Protein AF-A0A0C2FLT8-F1 (afdb_monomer_lite)

Organism: NCBI:txid51022

InterPro domains:
  IPR000559 Formate-tetrahydrofolate ligase, FTHFS [PF01268] (1-140)
  IPR020628 Formate-tetrahydrofolate ligase, FTHFS, conserved site [PS00721] (86-96)
  IPR027417 P-loop containing nucleoside triphosphate hydrolase [G3DSA:3.40.50.300] (1-145)
  IPR027417 P-loop containing nucleoside triphosphate hydrolase [SSF52540] (2-137)

Structure (mmCIF, N/CA/C/O backbone):
data_AF-A0A0C2FLT8-F1
#
_entry.id   AF-A0A0C2FLT8-F1
#
loop_
_atom_site.group_PDB
_atom_site.id
_atom_site.type_symbol
_atom_site.label_atom_id
_atom_site.label_alt_id
_atom_site.label_comp_id
_atom_site.label_asym_id
_atom_site.label_entity_id
_atom_site.label_seq_id
_atom_site.pdbx_PDB_ins_code
_atom_site.Cartn_x
_atom_site.Cartn_y
_atom_site.Cartn_z
_atom_site.occupancy
_atom_site.B_iso_or_equiv
_atom_site.auth_seq_id
_atom_site.auth_comp_id
_atom_site.auth_asym_id
_atom_site.auth_atom_id
_atom_site.pdbx_PDB_model_num
ATOM 1 N N . LEU A 1 1 ? -6.511 -8.576 15.003 1.00 87.69 1 LEU A N 1
ATOM 2 C CA . LEU A 1 1 ? -6.640 -7.684 13.829 1.00 87.69 1 LEU A CA 1
ATOM 3 C C . LEU A 1 1 ? -7.574 -8.238 12.754 1.00 87.69 1 LEU A C 1
ATOM 5 O O . LEU A 1 1 ? -8.727 -7.853 12.762 1.00 87.69 1 LEU A O 1
ATOM 9 N N . ALA A 1 2 ? -7.166 -9.152 11.862 1.00 92.00 2 ALA A N 1
ATOM 10 C CA . ALA A 1 2 ? -8.013 -9.524 10.710 1.00 92.00 2 ALA A CA 1
ATOM 11 C C . ALA A 1 2 ? -9.420 -10.049 11.081 1.00 92.00 2 ALA A C 1
ATOM 13 O O . ALA A 1 2 ? -10.416 -9.651 10.481 1.00 92.00 2 ALA A O 1
ATOM 14 N N . ARG A 1 3 ? -9.517 -10.858 12.145 1.00 92.12 3 ARG A N 1
ATOM 15 C CA . ARG A 1 3 ? -10.803 -11.321 12.692 1.00 92.12 3 ARG A CA 1
ATOM 16 C C . ARG A 1 3 ? -11.690 -10.173 13.201 1.00 92.12 3 ARG A C 1
ATOM 18 O O . ARG A 1 3 ? -12.900 -10.255 13.047 1.00 92.12 3 ARG A O 1
ATOM 25 N N . GLU A 1 4 ? -11.113 -9.120 13.784 1.00 89.31 4 GLU A N 1
ATOM 26 C CA . GLU A 1 4 ? -11.871 -7.970 14.321 1.00 89.31 4 GLU A CA 1
ATOM 27 C C . GLU A 1 4 ? -12.585 -7.189 13.214 1.00 89.31 4 GLU A C 1
ATOM 29 O O . GLU A 1 4 ? -13.660 -6.644 13.447 1.00 89.31 4 GLU A O 1
ATOM 34 N N . ILE A 1 5 ? -12.016 -7.183 12.006 1.00 90.56 5 ILE A N 1
ATOM 35 C CA . ILE A 1 5 ? -12.582 -6.510 10.830 1.00 90.56 5 ILE A CA 1
ATOM 36 C C . ILE A 1 5 ? -13.359 -7.462 9.901 1.00 90.56 5 ILE A C 1
ATOM 38 O O . ILE A 1 5 ? -13.823 -7.038 8.847 1.00 90.56 5 ILE A O 1
ATOM 42 N N . GLY A 1 6 ? -13.532 -8.735 10.278 1.00 91.00 6 GLY A N 1
ATOM 43 C CA . GLY A 1 6 ? -14.341 -9.702 9.521 1.00 91.00 6 GLY A CA 1
ATOM 44 C C . GLY A 1 6 ? -13.682 -10.283 8.262 1.00 91.00 6 GLY A C 1
ATOM 45 O O . GLY A 1 6 ? -14.388 -10.761 7.368 1.00 91.00 6 GLY A O 1
ATOM 46 N N . VAL A 1 7 ? -12.348 -10.252 8.180 1.00 94.25 7 VAL A N 1
ATOM 47 C CA . VAL A 1 7 ? -11.589 -10.930 7.116 1.00 94.25 7 VAL A CA 1
ATOM 48 C C . VAL A 1 7 ? -11.383 -12.397 7.498 1.00 94.25 7 VAL A C 1
ATOM 50 O O . VAL A 1 7 ? -10.985 -12.699 8.630 1.00 94.25 7 VAL A O 1
ATOM 53 N N . LEU A 1 8 ? -11.684 -13.309 6.571 1.00 95.12 8 LEU A N 1
ATOM 54 C CA . LEU A 1 8 ? -11.571 -14.749 6.797 1.00 95.12 8 LEU A CA 1
ATOM 55 C C . LEU A 1 8 ? -10.109 -15.214 6.677 1.00 95.12 8 LEU A C 1
ATOM 57 O O . LEU A 1 8 ? -9.338 -14.605 5.937 1.00 95.12 8 LEU A O 1
ATOM 61 N N . PRO A 1 9 ? -9.705 -16.298 7.369 1.00 94.19 9 PRO A N 1
ATOM 62 C CA . PRO A 1 9 ? -8.343 -16.827 7.273 1.00 94.19 9 PRO A CA 1
ATOM 63 C C . PRO A 1 9 ? -7.909 -17.163 5.841 1.00 94.19 9 PRO A C 1
ATOM 65 O O . PRO A 1 9 ? -6.787 -16.841 5.471 1.00 94.19 9 PRO A O 1
ATOM 68 N N . ASP A 1 10 ? -8.811 -17.723 5.032 1.00 94.81 10 ASP A N 1
ATOM 69 C CA . ASP A 1 10 ? -8.532 -18.121 3.642 1.00 94.81 10 ASP A CA 1
ATOM 70 C C . ASP A 1 10 ? -8.395 -16.921 2.687 1.00 94.81 10 ASP A C 1
ATOM 72 O O . ASP A 1 10 ? -7.966 -17.062 1.545 1.00 94.81 10 ASP A O 1
ATOM 76 N N . GLU A 1 11 ? -8.755 -15.721 3.148 1.00 95.56 11 GLU A N 1
ATOM 77 C CA . GLU A 1 11 ? -8.609 -14.470 2.401 1.00 95.56 11 GLU A CA 1
ATOM 78 C C . GLU A 1 11 ? -7.308 -13.741 2.750 1.00 95.56 11 GLU A C 1
ATOM 80 O O . GLU A 1 11 ? -7.069 -12.644 2.246 1.00 95.56 11 GLU A O 1
ATOM 85 N N . LEU A 1 12 ? -6.481 -14.309 3.631 1.00 95.56 12 LEU A N 1
ATOM 86 C CA . LEU A 1 12 ? -5.227 -13.715 4.073 1.00 95.56 12 LEU A CA 1
ATOM 87 C C . LEU A 1 12 ? -4.043 -14.478 3.505 1.00 95.56 12 LEU A C 1
ATOM 89 O O . LEU A 1 12 ? -3.936 -15.690 3.659 1.00 95.56 12 LEU A O 1
ATOM 93 N N . ASP A 1 13 ? -3.099 -13.726 2.958 1.00 96.12 13 ASP A N 1
ATOM 94 C CA . ASP A 1 13 ? -1.769 -14.209 2.611 1.00 96.12 13 ASP A CA 1
ATOM 95 C C . ASP A 1 13 ? -0.746 -13.601 3.591 1.00 96.12 13 ASP A C 1
ATOM 97 O O . ASP A 1 13 ? -0.426 -12.408 3.486 1.00 96.12 13 ASP A O 1
ATOM 101 N N . PRO A 1 14 ? -0.300 -14.341 4.626 1.00 94.75 14 PRO A N 1
ATOM 102 C CA . PRO A 1 14 ? 0.552 -13.800 5.680 1.00 94.75 14 PRO A CA 1
ATOM 103 C C . PRO A 1 14 ? 1.990 -13.532 5.221 1.00 94.75 14 PRO A C 1
ATOM 105 O O . PRO A 1 14 ? 2.686 -14.407 4.718 1.00 94.75 14 PRO A O 1
ATOM 108 N N . TYR A 1 15 ? 2.501 -12.344 5.543 1.00 93.44 15 TYR A N 1
ATOM 109 C CA . TYR A 1 15 ? 3.905 -11.975 5.361 1.00 93.44 15 TYR A CA 1
ATOM 110 C C . TYR A 1 15 ? 4.596 -11.934 6.727 1.00 93.44 15 TYR A C 1
ATOM 112 O O . TYR A 1 15 ? 4.750 -10.892 7.369 1.00 93.44 15 TYR A O 1
ATOM 120 N N . GLY A 1 16 ? 5.001 -13.107 7.206 1.00 91.81 16 GLY A N 1
ATOM 121 C CA . GLY A 1 16 ? 5.447 -13.267 8.587 1.00 91.81 16 GLY A CA 1
ATOM 122 C C . GLY A 1 16 ? 4.274 -13.170 9.566 1.00 91.81 16 GLY A C 1
ATOM 123 O O . GLY A 1 16 ? 3.151 -13.549 9.251 1.0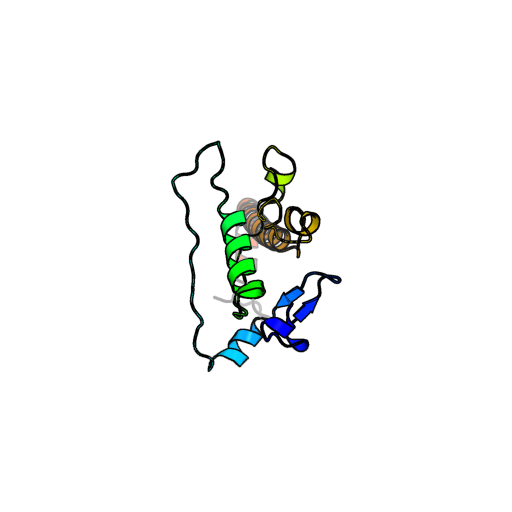0 91.81 16 GLY A O 1
ATOM 124 N N . LYS A 1 17 ? 4.530 -12.696 10.790 1.00 91.75 17 LYS A N 1
ATOM 125 C CA . LYS A 1 17 ? 3.550 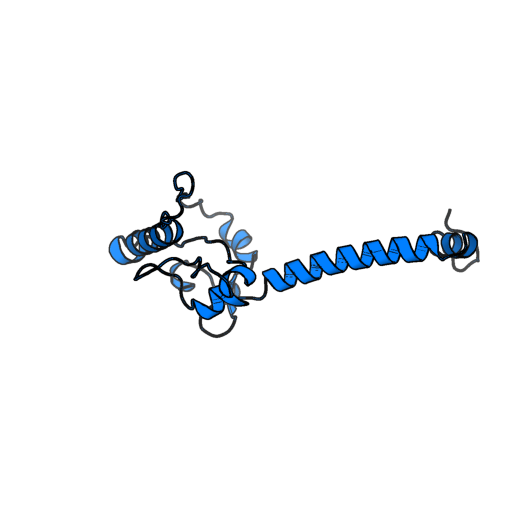-12.784 11.893 1.00 91.75 17 LYS A CA 1
ATOM 126 C C . LYS A 1 17 ? 2.676 -11.542 12.083 1.00 91.75 17 LYS A C 1
ATOM 128 O O . LYS A 1 17 ? 1.705 -11.602 12.830 1.00 91.75 17 LYS A O 1
ATOM 133 N N . LYS A 1 18 ? 3.057 -10.402 11.498 1.00 92.25 18 LYS A N 1
ATOM 134 C CA . LYS A 1 18 ? 2.500 -9.078 11.850 1.00 92.25 18 LYS A CA 1
ATOM 135 C C . LYS A 1 18 ? 1.836 -8.338 10.686 1.00 92.25 18 LYS A C 1
ATOM 137 O O . LYS A 1 18 ? 1.281 -7.268 10.902 1.00 92.25 18 LYS A O 1
ATOM 142 N N . LYS A 1 19 ? 1.885 -8.888 9.473 1.00 93.25 19 LYS A N 1
ATOM 143 C CA . LYS A 1 19 ? 1.326 -8.285 8.257 1.00 93.25 19 LYS A CA 1
ATOM 144 C C . LYS A 1 19 ? 0.849 -9.382 7.309 1.00 93.25 19 LYS A C 1
ATOM 146 O O . LYS A 1 19 ? 1.335 -10.509 7.369 1.00 93.25 19 LYS A O 1
ATOM 151 N N . ALA A 1 20 ? -0.108 -9.050 6.458 1.00 95.25 20 ALA A N 1
ATOM 152 C CA . ALA A 1 20 ? -0.680 -9.956 5.472 1.00 95.25 20 ALA A CA 1
ATOM 153 C C . ALA A 1 20 ? -1.229 -9.142 4.296 1.00 95.25 20 ALA A C 1
ATOM 155 O O . ALA A 1 20 ? -1.609 -7.983 4.479 1.00 95.25 20 ALA A O 1
ATOM 156 N N . LYS A 1 21 ? -1.293 -9.751 3.113 1.00 96.62 21 LYS A N 1
ATOM 157 C CA . LYS A 1 21 ? -2.133 -9.265 2.016 1.00 96.62 21 LYS A CA 1
ATOM 158 C C . LYS A 1 21 ? -3.534 -9.845 2.164 1.00 96.62 21 LYS A C 1
ATOM 160 O O . LYS A 1 21 ? -3.708 -10.924 2.723 1.00 96.62 21 LYS A O 1
ATOM 165 N N . VAL A 1 22 ? -4.525 -9.104 1.682 1.00 96.56 22 VAL A N 1
ATOM 166 C CA . VAL A 1 22 ? -5.921 -9.546 1.645 1.00 96.56 22 VAL A CA 1
ATOM 167 C C . VAL A 1 22 ? -6.270 -9.870 0.198 1.00 96.56 22 VAL A C 1
ATOM 169 O O . VAL A 1 22 ? -6.031 -9.044 -0.685 1.00 96.56 22 VAL A O 1
ATOM 172 N N . SER A 1 23 ? -6.814 -11.061 -0.050 1.00 96.69 23 SER A N 1
ATOM 173 C CA . SER A 1 23 ? -7.312 -11.450 -1.369 1.00 96.69 23 SER A CA 1
ATOM 174 C C . SER A 1 23 ? -8.450 -10.529 -1.806 1.00 96.69 23 SER A C 1
ATOM 176 O O . SER A 1 23 ? -9.343 -10.201 -1.024 1.00 96.69 23 SER A O 1
ATOM 178 N N . LEU A 1 24 ? -8.463 -10.161 -3.088 1.00 95.94 24 LEU A N 1
ATOM 179 C CA . LEU A 1 24 ? -9.543 -9.366 -3.677 1.00 95.94 24 LEU A CA 1
ATOM 180 C C . LEU A 1 24 ? -10.869 -10.134 -3.770 1.00 95.94 24 LEU A C 1
ATOM 182 O O . LEU A 1 24 ? -11.914 -9.513 -3.961 1.00 95.94 24 LEU A O 1
ATOM 186 N N . ASP A 1 25 ? -10.865 -11.456 -3.579 1.00 95.69 25 ASP A N 1
ATOM 187 C CA . ASP A 1 25 ? -12.095 -12.254 -3.519 1.00 95.69 25 ASP A CA 1
ATOM 188 C C . ASP A 1 25 ? -13.011 -11.845 -2.356 1.00 95.69 25 ASP A C 1
ATOM 190 O O . ASP A 1 25 ? -14.229 -12.027 -2.442 1.00 95.69 25 ASP A O 1
ATOM 194 N N . VAL A 1 26 ? -12.461 -11.177 -1.332 1.00 95.44 26 VAL A N 1
ATOM 195 C CA . VAL A 1 26 ? -13.242 -10.570 -0.245 1.00 95.44 26 VAL A CA 1
ATOM 196 C C . VAL A 1 26 ? -14.314 -9.610 -0.775 1.00 95.44 26 VAL A C 1
ATOM 198 O O . VAL A 1 26 ? -15.417 -9.550 -0.233 1.00 95.44 26 VAL A O 1
ATOM 201 N N . LEU A 1 27 ? -14.036 -8.902 -1.879 1.00 94.25 27 LEU A N 1
ATOM 202 C CA . LEU A 1 27 ? -14.977 -7.966 -2.500 1.00 94.25 27 LEU A CA 1
ATOM 203 C C . LEU A 1 27 ? -16.183 -8.697 -3.096 1.00 94.25 27 LEU A C 1
ATOM 205 O O . LEU A 1 27 ? -17.307 -8.215 -2.989 1.00 94.25 27 LEU A O 1
ATOM 209 N N . LYS A 1 28 ? -15.968 -9.886 -3.671 1.00 95.31 28 LYS A N 1
ATOM 210 C CA . LYS A 1 28 ? -17.051 -10.721 -4.211 1.00 95.31 28 LYS A CA 1
ATOM 211 C C . LYS A 1 28 ? -17.940 -11.240 -3.084 1.00 95.31 28 LYS A C 1
ATOM 213 O O . LYS A 1 28 ? -19.160 -11.170 -3.185 1.00 95.31 28 LYS A O 1
ATOM 218 N N . ARG A 1 29 ? -17.344 -11.708 -1.980 1.00 95.25 29 ARG A N 1
ATOM 219 C CA . ARG A 1 29 ? -18.092 -12.179 -0.800 1.00 95.25 29 ARG A CA 1
ATOM 220 C C . ARG A 1 29 ? -18.926 -11.064 -0.167 1.00 95.25 29 ARG A C 1
ATOM 222 O O . ARG A 1 29 ? -20.046 -11.308 0.276 1.00 95.25 29 ARG A O 1
ATOM 229 N N . LEU A 1 30 ? -18.378 -9.852 -0.112 1.00 94.38 30 LEU A N 1
ATOM 230 C CA . LEU A 1 30 ? -19.007 -8.699 0.532 1.00 94.38 30 LEU A CA 1
ATOM 231 C C . LEU A 1 30 ? -19.884 -7.859 -0.408 1.00 94.38 30 LEU A C 1
ATOM 233 O O . LEU A 1 30 ? -20.426 -6.855 0.040 1.00 94.38 30 LEU A O 1
ATOM 237 N N . GLN A 1 31 ? -20.105 -8.271 -1.660 1.00 96.06 31 GLN A N 1
ATOM 238 C CA . GLN A 1 31 ? -20.857 -7.486 -2.653 1.00 96.06 31 GLN A CA 1
ATOM 239 C C . GLN A 1 31 ? -22.291 -7.109 -2.226 1.00 96.06 31 GLN A C 1
ATOM 241 O O . GLN A 1 31 ? -22.852 -6.134 -2.714 1.00 96.06 31 GLN A O 1
ATOM 246 N N . HIS A 1 32 ? -22.904 -7.894 -1.332 1.00 95.44 32 HIS A N 1
ATOM 247 C CA . HIS A 1 32 ? -24.258 -7.655 -0.814 1.00 95.44 32 HIS A CA 1
ATOM 248 C C . HIS A 1 32 ? -24.275 -6.849 0.492 1.00 95.44 32 HIS A C 1
ATOM 250 O O . HIS A 1 32 ? -25.344 -6.519 1.007 1.00 95.44 32 HIS A O 1
ATOM 256 N N . VAL A 1 33 ? -23.104 -6.560 1.059 1.00 94.12 33 VAL A N 1
ATOM 257 C CA . VAL A 1 33 ? -22.967 -5.795 2.296 1.00 94.12 33 VAL A CA 1
ATOM 258 C C . VAL A 1 33 ? -22.981 -4.310 1.957 1.00 94.12 33 VAL A C 1
ATOM 260 O O . VAL A 1 33 ? -22.309 -3.858 1.037 1.00 94.12 33 VAL A O 1
ATOM 263 N N . LYS A 1 34 ? -23.759 -3.535 2.713 1.00 95.50 34 LYS A N 1
ATOM 264 C CA . LYS A 1 34 ? -23.823 -2.082 2.550 1.00 95.50 34 LYS A CA 1
ATOM 265 C C . LYS A 1 34 ? -22.492 -1.432 2.936 1.00 95.50 34 LYS A C 1
ATOM 267 O O . LYS A 1 34 ? -21.951 -1.734 4.000 1.00 95.50 34 LYS A O 1
ATOM 272 N N . ASP A 1 35 ? -22.053 -0.466 2.132 1.00 94.69 35 ASP A N 1
ATOM 273 C CA . ASP A 1 35 ? -20.847 0.315 2.403 1.00 94.69 35 ASP A CA 1
ATOM 274 C C . ASP A 1 35 ? -20.871 1.011 3.771 1.00 94.69 35 ASP A C 1
ATOM 276 O O . ASP A 1 35 ? -21.893 1.529 4.246 1.00 94.69 35 ASP A O 1
ATOM 280 N N . GLY A 1 36 ? -19.692 1.042 4.392 1.00 93.50 36 GLY A N 1
ATOM 281 C CA . GLY A 1 36 ? -19.439 1.752 5.63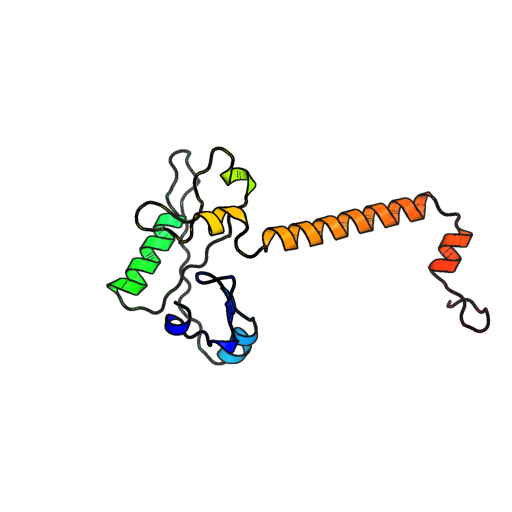9 1.00 93.50 36 GLY A CA 1
ATOM 282 C C . GLY A 1 36 ? -19.372 3.272 5.470 1.00 93.50 36 GLY A C 1
ATOM 283 O O . GLY A 1 36 ? -19.622 3.842 4.409 1.00 93.50 36 GLY A O 1
ATOM 284 N N . LYS A 1 37 ? -19.012 3.966 6.553 1.00 96.31 37 LYS A N 1
ATOM 285 C CA . LYS A 1 37 ? -18.744 5.408 6.503 1.00 96.31 37 LYS A CA 1
ATOM 286 C C . LYS A 1 37 ? -17.310 5.649 6.042 1.00 96.31 37 LYS A C 1
ATOM 288 O O . LYS A 1 37 ? -16.378 5.119 6.638 1.00 96.31 37 LYS A O 1
ATOM 293 N N . TYR A 1 38 ? -17.150 6.486 5.023 1.00 96.88 38 TYR A N 1
ATOM 294 C CA . TYR A 1 38 ? -15.846 6.927 4.543 1.00 96.88 38 TYR A CA 1
ATOM 295 C C . TYR A 1 38 ? -15.493 8.284 5.156 1.00 96.88 38 TYR A C 1
ATOM 297 O O . TYR A 1 38 ? -16.228 9.257 4.984 1.00 96.88 38 TYR A O 1
ATOM 305 N N . ILE A 1 39 ? -14.387 8.339 5.899 1.00 96.31 39 ILE A N 1
ATOM 306 C CA . ILE A 1 39 ? -13.912 9.547 6.579 1.00 96.31 39 ILE A CA 1
ATOM 307 C C . ILE A 1 39 ? -12.565 9.937 5.976 1.00 96.31 39 ILE A C 1
ATOM 309 O O . ILE A 1 39 ? -11.608 9.165 6.032 1.00 96.31 39 ILE A O 1
ATOM 313 N N . VAL A 1 40 ? -12.484 11.149 5.427 1.00 96.06 40 VAL A N 1
ATOM 314 C CA . VAL A 1 40 ? -11.251 11.699 4.855 1.00 96.06 40 VAL A CA 1
ATOM 315 C C . VAL A 1 40 ? -10.597 12.633 5.862 1.00 96.06 40 VAL A C 1
ATOM 317 O O . VAL A 1 40 ? -11.174 13.650 6.241 1.00 96.06 40 VAL A O 1
ATOM 320 N N . VAL A 1 41 ? -9.368 12.310 6.259 1.00 94.12 41 VAL A N 1
ATOM 321 C CA . VAL A 1 41 ? -8.528 13.202 7.065 1.00 94.12 41 VAL A CA 1
ATOM 322 C C . VAL A 1 41 ? -7.673 14.042 6.120 1.00 94.12 41 VAL A C 1
ATOM 324 O O . VAL A 1 41 ? -6.752 13.537 5.476 1.00 94.12 41 VAL A O 1
ATOM 327 N N . ALA A 1 42 ? -7.994 15.329 6.026 1.00 92.38 42 ALA A N 1
ATOM 328 C CA . ALA A 1 42 ? -7.248 16.312 5.248 1.00 92.38 42 ALA A CA 1
ATOM 329 C C . ALA A 1 42 ? -6.425 17.228 6.166 1.00 92.38 42 ALA A C 1
ATOM 331 O O . ALA A 1 42 ? -6.555 17.199 7.387 1.00 92.38 42 ALA A O 1
ATOM 332 N N . GLY A 1 43 ? -5.565 18.050 5.573 1.00 89.00 43 GLY A N 1
ATOM 333 C CA . GLY A 1 43 ? -4.880 19.118 6.294 1.00 89.00 43 GLY A CA 1
ATOM 334 C C . GLY A 1 43 ? -4.686 20.329 5.400 1.00 89.00 43 GLY A C 1
ATOM 335 O O . GLY A 1 43 ? -4.895 20.252 4.189 1.00 89.0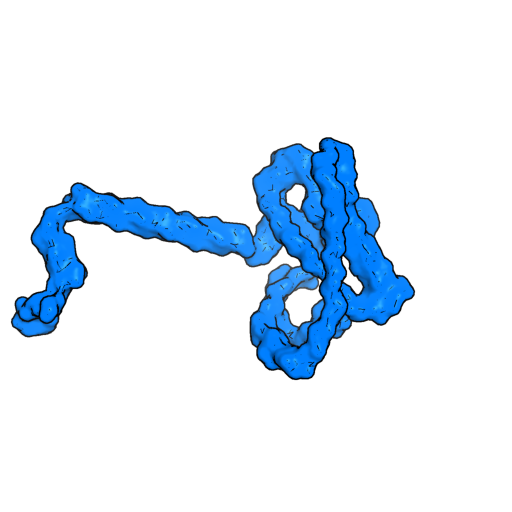0 43 GLY A O 1
ATOM 336 N N . ILE A 1 44 ? -4.276 21.431 6.017 1.00 92.12 44 ILE A N 1
ATOM 337 C CA . ILE A 1 44 ? -3.963 22.682 5.330 1.00 92.12 44 ILE A CA 1
ATOM 338 C C . ILE A 1 44 ? -2.731 22.540 4.422 1.00 92.12 44 ILE A C 1
ATOM 340 O O . ILE A 1 44 ? -2.051 21.501 4.411 1.00 92.12 44 ILE A O 1
ATOM 344 N N . THR A 1 45 ? -2.434 23.603 3.672 1.00 90.50 45 THR A N 1
ATOM 345 C CA . THR A 1 45 ? -1.193 23.735 2.901 1.00 90.50 45 THR A CA 1
ATOM 346 C C . THR A 1 45 ? 0.010 23.387 3.784 1.00 90.50 45 THR A C 1
ATOM 348 O O . THR A 1 45 ? 0.140 23.967 4.861 1.00 90.50 45 THR A O 1
ATOM 351 N N . PRO A 1 46 ? 0.875 22.437 3.376 1.00 85.31 46 PRO A N 1
ATOM 352 C CA . PRO A 1 46 ? 1.958 21.963 4.229 1.00 85.31 46 PRO A CA 1
ATOM 353 C C . PRO A 1 46 ? 2.897 23.090 4.662 1.00 85.31 46 PRO A C 1
ATOM 355 O O . PRO A 1 46 ? 3.436 23.800 3.813 1.00 85.31 46 PRO A O 1
ATOM 358 N N . THR A 1 47 ? 3.148 23.194 5.966 1.00 86.38 47 THR A N 1
ATOM 359 C CA . THR A 1 47 ? 4.201 24.055 6.514 1.00 86.38 47 THR A CA 1
ATOM 360 C C . THR A 1 47 ? 5.435 23.235 6.926 1.00 86.38 47 THR A C 1
ATOM 362 O O . THR A 1 47 ? 5.325 22.021 7.145 1.00 86.38 47 THR A O 1
ATOM 365 N N . PRO A 1 48 ? 6.623 23.861 7.059 1.00 78.75 48 PRO A N 1
ATOM 366 C CA . PRO A 1 48 ? 7.835 23.175 7.522 1.00 78.75 48 PRO A CA 1
ATOM 367 C C . PRO A 1 48 ? 7.724 22.550 8.921 1.00 78.75 48 PRO A C 1
ATOM 369 O O . PRO A 1 48 ? 8.489 21.644 9.236 1.00 78.75 48 PRO A O 1
ATOM 372 N N . LEU A 1 49 ? 6.782 23.011 9.751 1.00 76.38 49 LEU A N 1
ATOM 373 C CA . LEU A 1 49 ? 6.591 22.532 11.124 1.00 76.38 49 LEU A CA 1
ATOM 374 C C . LEU A 1 49 ? 5.877 21.172 11.197 1.00 76.38 49 LEU A C 1
ATOM 376 O O . LEU A 1 49 ? 5.973 20.489 12.212 1.00 76.38 49 LEU A O 1
ATOM 380 N N . GLY A 1 50 ? 5.225 20.747 10.109 1.00 77.62 50 GLY A N 1
ATOM 381 C CA . GLY A 1 50 ? 4.559 19.451 10.019 1.00 77.62 50 GLY A CA 1
ATOM 382 C C . GLY A 1 50 ? 3.169 19.431 10.663 1.00 77.62 50 GLY A C 1
ATOM 383 O O . GLY A 1 50 ? 2.995 19.644 11.853 1.00 77.62 50 GLY A O 1
ATOM 384 N N . GLU A 1 51 ? 2.162 19.074 9.867 1.00 86.31 51 GLU A N 1
ATOM 385 C CA . GLU A 1 51 ? 0.747 19.149 10.280 1.00 86.31 51 GLU A CA 1
ATOM 386 C C . GLU A 1 51 ? 0.226 17.906 11.024 1.00 86.31 51 GLU A C 1
ATOM 388 O O . GLU A 1 51 ? -0.937 17.844 11.399 1.00 86.31 51 GLU A O 1
ATOM 393 N N . GLY A 1 52 ? 1.024 16.840 11.139 1.00 87.25 52 GLY A N 1
ATOM 394 C CA . GLY A 1 52 ? 0.614 15.637 11.876 1.00 87.25 52 GLY A CA 1
ATOM 395 C C . GLY A 1 52 ? -0.540 14.821 11.270 1.00 87.25 52 GLY A C 1
ATOM 396 O O . GLY A 1 52 ? -1.072 13.955 11.954 1.00 87.25 52 GLY A O 1
ATOM 397 N N . LYS A 1 53 ? -0.905 15.019 9.992 1.00 91.38 53 LYS A N 1
ATOM 398 C CA . LYS A 1 53 ? -2.037 14.325 9.330 1.00 91.38 53 LYS A CA 1
ATOM 399 C C . LYS A 1 53 ? -2.089 12.813 9.589 1.00 91.38 53 LYS A C 1
ATOM 401 O O . LYS A 1 53 ? -3.124 12.304 10.004 1.00 91.38 53 LYS A O 1
ATOM 406 N N . SER A 1 54 ? -0.984 12.092 9.371 1.00 90.62 54 SER A N 1
ATOM 407 C CA . SER A 1 54 ? -0.937 10.639 9.604 1.00 90.62 54 SER A CA 1
ATOM 408 C C . SER A 1 54 ? -1.158 10.282 11.077 1.00 90.62 54 SER A C 1
ATOM 410 O O . SER A 1 54 ? -1.854 9.315 11.373 1.00 90.62 54 SER A O 1
ATOM 412 N N . THR A 1 55 ? -0.608 11.080 11.996 1.00 92.69 55 THR A N 1
ATOM 413 C CA . THR A 1 55 ? -0.792 10.919 13.444 1.00 92.69 55 THR A CA 1
ATOM 414 C C . THR A 1 55 ? -2.258 11.108 13.822 1.00 92.69 55 THR A C 1
ATOM 416 O O . THR A 1 55 ? -2.813 10.285 14.546 1.00 92.69 55 THR A O 1
ATOM 419 N N . THR A 1 56 ? -2.919 12.129 13.270 1.00 94.69 56 THR A N 1
ATOM 420 C CA . THR A 1 56 ? -4.356 12.362 13.462 1.00 94.69 56 THR A CA 1
ATOM 421 C C . THR A 1 56 ? -5.191 11.200 12.926 1.00 94.69 56 THR A C 1
ATOM 423 O O . THR A 1 56 ? -6.109 10.756 13.610 1.00 94.69 56 THR A O 1
ATOM 426 N N . THR A 1 57 ? -4.857 10.648 11.754 1.00 95.50 57 THR A N 1
ATOM 427 C CA . THR A 1 57 ? -5.547 9.469 11.202 1.00 95.50 57 THR A CA 1
ATOM 428 C C . THR A 1 57 ? -5.435 8.257 12.127 1.00 95.50 57 THR A C 1
ATOM 430 O O . THR A 1 57 ? -6.440 7.600 12.392 1.00 95.50 57 THR A O 1
ATOM 433 N N . MET A 1 58 ? -4.237 7.963 12.648 1.00 95.25 58 MET A N 1
ATOM 434 C CA . MET A 1 58 ? -4.043 6.849 13.584 1.00 95.25 58 MET A CA 1
ATOM 435 C C . MET A 1 58 ? -4.799 7.076 14.895 1.00 95.25 58 MET A C 1
ATOM 437 O O . MET A 1 58 ? -5.519 6.185 15.341 1.00 95.25 58 MET A O 1
ATOM 441 N N . GLY A 1 59 ? -4.698 8.277 15.471 1.00 95.94 59 GLY A N 1
ATOM 442 C CA . GLY A 1 59 ? -5.390 8.627 16.712 1.00 95.94 59 GLY A CA 1
ATOM 443 C C . GLY A 1 59 ? -6.912 8.561 16.576 1.00 95.94 59 GLY A C 1
ATOM 444 O O . GLY A 1 59 ? -7.590 8.056 17.467 1.00 95.94 59 GLY A O 1
ATOM 445 N N . LEU A 1 60 ? -7.459 8.989 15.434 1.00 96.38 60 LEU A N 1
ATOM 446 C CA . LEU A 1 60 ? -8.891 8.899 15.151 1.00 96.38 60 LEU A CA 1
ATOM 447 C C . LEU A 1 60 ? -9.369 7.444 15.113 1.00 96.38 60 LEU A C 1
ATOM 449 O O . LEU A 1 60 ? -10.383 7.113 15.724 1.00 96.38 60 LEU A O 1
ATOM 453 N N . VAL A 1 61 ? -8.639 6.563 14.426 1.00 95.44 61 VAL A N 1
ATOM 454 C CA . VAL A 1 61 ? -8.990 5.138 14.344 1.00 95.44 61 VAL A CA 1
ATOM 455 C C . VAL A 1 61 ? -8.845 4.451 15.699 1.00 95.44 61 VAL A C 1
ATOM 457 O O . VAL A 1 61 ? -9.733 3.693 16.083 1.00 95.44 61 VAL A O 1
ATOM 460 N N . GLN A 1 62 ? -7.796 4.765 16.462 1.00 95.19 62 GLN A N 1
ATOM 461 C CA . GLN A 1 62 ? -7.640 4.286 17.838 1.00 95.19 62 GLN A CA 1
ATOM 462 C C . GLN A 1 62 ? -8.806 4.742 18.729 1.00 95.19 62 GLN A C 1
ATOM 464 O O . GLN A 1 62 ? -9.343 3.936 19.483 1.00 95.19 62 GLN A O 1
ATOM 469 N N . ALA A 1 63 ? -9.255 5.995 18.612 1.00 97.00 63 ALA A N 1
ATOM 470 C CA . ALA A 1 63 ? -10.384 6.500 19.388 1.00 97.00 63 ALA A CA 1
ATOM 471 C C . ALA A 1 63 ? -11.709 5.822 19.010 1.00 97.00 63 ALA A C 1
ATOM 473 O O . ALA A 1 63 ? -12.445 5.351 19.877 1.00 97.00 63 ALA A O 1
ATOM 474 N N . LEU A 1 64 ? -11.999 5.718 17.713 1.00 96.56 64 LEU A N 1
ATOM 475 C CA . LEU A 1 64 ? -13.212 5.066 17.219 1.00 96.56 64 LEU A CA 1
ATOM 476 C C . LEU A 1 64 ? -13.244 3.565 17.564 1.00 96.56 64 LEU A C 1
ATOM 478 O O . LEU A 1 64 ? -14.286 3.055 17.973 1.00 96.56 64 LEU A O 1
ATOM 482 N N . GLY A 1 65 ? -12.114 2.870 17.423 1.00 95.00 65 GLY A N 1
ATOM 483 C CA . GLY A 1 65 ? -12.002 1.434 17.671 1.00 95.00 65 GLY A CA 1
ATOM 484 C C . GLY A 1 65 ? -11.925 1.089 19.155 1.00 95.00 65 GLY A C 1
ATOM 485 O O . GLY A 1 65 ? -12.783 0.376 19.673 1.00 95.00 65 GLY A O 1
ATOM 486 N N . SER A 1 66 ? -10.922 1.616 19.858 1.00 92.62 66 SER A N 1
ATOM 487 C CA . SER A 1 66 ? -10.622 1.224 21.240 1.00 92.62 66 SER A CA 1
ATOM 488 C C . SER A 1 66 ? -11.531 1.886 22.274 1.00 92.62 66 SER A C 1
ATOM 490 O O . SER A 1 66 ? -11.805 1.268 23.300 1.00 92.62 66 SER A O 1
ATOM 492 N N . HIS A 1 67 ? -12.003 3.116 22.032 1.00 95.31 67 HIS A N 1
ATOM 493 C CA . HIS A 1 67 ? -12.822 3.854 23.006 1.00 95.31 67 HIS A CA 1
ATOM 494 C C . HIS A 1 67 ? -14.317 3.868 22.673 1.00 95.31 67 HIS A C 1
ATOM 496 O O . HIS A 1 67 ? -15.133 3.899 23.588 1.00 95.31 67 HIS A O 1
ATOM 502 N N . LEU A 1 68 ? -14.693 3.837 21.389 1.00 96.06 68 LEU A N 1
ATOM 503 C CA . LEU A 1 68 ? -16.104 3.828 20.967 1.00 96.06 68 LEU A CA 1
ATOM 504 C C . LEU A 1 68 ? -16.583 2.475 20.424 1.00 96.06 68 LEU A C 1
ATOM 506 O O . LEU A 1 68 ? -17.740 2.365 20.004 1.00 96.06 68 LEU A O 1
ATOM 510 N N . HIS A 1 69 ? -15.711 1.462 20.420 1.00 94.50 69 HIS A N 1
ATOM 511 C CA . HIS A 1 69 ? -16.011 0.090 20.002 1.00 94.50 69 HIS A CA 1
ATOM 512 C C . HIS A 1 69 ? -16.664 0.001 18.613 1.00 94.50 69 HIS A C 1
ATOM 514 O O . HIS A 1 69 ? -17.548 -0.822 18.367 1.00 94.50 69 HIS A O 1
ATOM 520 N N . LYS A 1 70 ? -16.254 0.877 17.689 1.00 94.38 70 LYS A N 1
ATOM 521 C CA . LYS A 1 70 ? -16.680 0.833 16.286 1.00 94.38 70 LYS A CA 1
ATOM 522 C C . LYS A 1 70 ? -15.731 -0.054 15.489 1.00 94.38 70 LYS A C 1
ATOM 524 O O . LYS A 1 70 ? -14.522 0.017 15.672 1.00 94.38 70 LYS A O 1
ATOM 529 N N . ASN A 1 71 ? -16.271 -0.848 14.566 1.00 93.44 71 ASN A N 1
ATOM 530 C CA . ASN A 1 71 ? -15.443 -1.531 13.575 1.00 93.44 71 ASN A CA 1
ATOM 531 C C . ASN A 1 71 ? -14.892 -0.486 12.590 1.00 93.44 71 ASN A C 1
ATOM 533 O O . ASN A 1 71 ? -15.659 0.137 11.852 1.00 93.44 71 ASN A O 1
ATOM 537 N N . VAL A 1 72 ? -13.583 -0.248 12.641 1.00 95.00 72 VAL A N 1
ATOM 538 C CA . VAL A 1 72 ? -12.898 0.817 11.907 1.00 95.00 72 VAL A CA 1
ATOM 539 C C . VAL A 1 72 ? -11.463 0.399 11.604 1.00 95.00 72 VAL A C 1
ATOM 541 O O . VAL A 1 72 ? -10.819 -0.291 12.392 1.00 95.00 72 VAL A O 1
ATOM 544 N N . PHE A 1 73 ? -10.938 0.854 10.474 1.00 94.75 73 PHE A N 1
ATOM 545 C CA . PHE A 1 73 ? -9.530 0.720 10.124 1.00 94.75 73 PHE A CA 1
ATOM 546 C C . PHE A 1 73 ? -9.070 1.947 9.338 1.00 94.75 73 PHE A C 1
ATOM 548 O O . PHE A 1 73 ? -9.874 2.659 8.735 1.00 94.75 73 PHE A O 1
ATOM 555 N N . ALA A 1 74 ? -7.766 2.211 9.369 1.00 94.38 74 ALA A N 1
ATOM 556 C CA . ALA A 1 74 ? -7.157 3.291 8.606 1.00 94.38 74 ALA A CA 1
ATOM 557 C C . ALA A 1 74 ? -6.644 2.777 7.260 1.00 94.38 74 ALA A C 1
ATOM 559 O O . ALA A 1 74 ? -6.023 1.717 7.190 1.00 94.38 74 ALA A O 1
ATOM 560 N N . CYS A 1 75 ? -6.800 3.588 6.217 1.00 94.12 75 CYS A N 1
ATOM 561 C CA . CYS A 1 75 ? -6.100 3.405 4.951 1.00 94.12 75 CYS A CA 1
ATOM 562 C C . CYS A 1 75 ? -5.024 4.484 4.828 1.00 94.12 75 CYS A C 1
ATOM 564 O O . CYS A 1 75 ? -5.326 5.677 4.827 1.00 94.12 75 CYS A O 1
ATOM 566 N N . VAL A 1 76 ? -3.762 4.067 4.734 1.00 91.31 76 VAL A N 1
ATOM 567 C CA . VAL A 1 76 ? -2.611 4.966 4.593 1.00 91.31 76 VAL A CA 1
ATOM 568 C C . VAL A 1 76 ? -1.756 4.543 3.407 1.00 91.31 76 VAL A C 1
ATOM 570 O O . VAL A 1 76 ? -1.728 3.375 3.029 1.00 91.31 76 VAL A O 1
ATOM 573 N N . ARG A 1 77 ? -1.057 5.507 2.806 1.00 90.19 77 ARG A N 1
ATOM 574 C CA . ARG A 1 77 ? -0.125 5.233 1.708 1.00 90.19 77 ARG A CA 1
ATOM 575 C C . ARG A 1 77 ? 1.168 4.643 2.258 1.00 90.19 77 ARG A C 1
ATOM 577 O O . ARG A 1 77 ? 1.682 5.138 3.261 1.00 90.19 77 ARG A O 1
ATOM 584 N N . GLN A 1 78 ? 1.712 3.650 1.560 1.00 89.69 78 GLN A N 1
ATOM 585 C CA . GLN A 1 78 ? 3.064 3.170 1.823 1.00 89.69 78 GLN A CA 1
ATOM 586 C C . GLN A 1 78 ? 4.074 4.306 1.558 1.00 89.69 78 GLN A C 1
ATOM 588 O O . GLN A 1 78 ? 3.998 4.951 0.505 1.00 89.69 78 GLN A O 1
ATOM 593 N N . PRO A 1 79 ? 5.009 4.585 2.482 1.00 86.31 79 PRO A N 1
ATOM 594 C CA . PRO A 1 79 ? 6.096 5.521 2.237 1.00 86.31 79 PRO A CA 1
ATOM 595 C C . PRO A 1 79 ? 7.097 4.962 1.228 1.00 86.31 79 PRO A C 1
ATOM 597 O O . PRO A 1 79 ? 7.415 3.776 1.222 1.00 86.31 79 PRO A O 1
ATOM 600 N N . SER A 1 80 ? 7.653 5.847 0.405 1.00 84.31 80 SER A N 1
ATOM 601 C CA . SER A 1 80 ? 8.830 5.530 -0.403 1.00 84.31 80 SER A CA 1
ATOM 602 C C . SER A 1 80 ? 10.053 5.306 0.490 1.00 84.31 80 SER A C 1
ATOM 604 O O . SER A 1 80 ? 10.261 6.071 1.431 1.00 84.31 80 SER A O 1
ATOM 606 N N . GLN A 1 81 ? 10.907 4.350 0.126 1.00 81.19 81 GLN A N 1
ATOM 607 C CA . GLN A 1 81 ? 12.111 4.008 0.887 1.00 81.19 81 GLN A CA 1
ATOM 608 C C . GLN A 1 81 ? 13.185 5.119 0.887 1.00 81.19 81 GLN A C 1
ATOM 610 O O . GLN A 1 81 ? 13.894 5.285 1.873 1.00 81.19 81 GLN A O 1
ATOM 615 N N . GLY A 1 82 ? 13.308 5.900 -0.194 1.00 79.62 82 GLY A N 1
ATOM 616 C CA . GLY A 1 82 ? 14.374 6.907 -0.345 1.00 79.62 82 GLY A CA 1
ATOM 617 C C . GLY A 1 82 ? 14.415 7.956 0.780 1.00 79.62 82 GLY A C 1
ATOM 618 O O . GLY A 1 82 ? 15.447 8.101 1.431 1.00 79.62 82 GLY A O 1
ATOM 619 N N . PRO A 1 83 ? 13.300 8.653 1.074 1.00 77.12 83 PRO A N 1
ATOM 620 C CA . PRO A 1 83 ? 13.224 9.612 2.174 1.00 77.12 83 PRO A CA 1
ATOM 621 C C . PRO A 1 83 ? 13.536 9.044 3.564 1.00 77.12 83 PRO A C 1
ATOM 623 O O . PRO A 1 83 ? 13.995 9.818 4.402 1.00 77.12 83 PRO A O 1
ATOM 626 N N . THR A 1 84 ? 13.335 7.738 3.802 1.00 73.25 84 THR A N 1
ATOM 627 C CA . THR A 1 84 ? 13.657 7.068 5.079 1.00 73.25 84 THR A CA 1
ATOM 628 C C . THR A 1 84 ? 15.147 7.159 5.412 1.00 73.25 84 THR A C 1
ATOM 630 O O . THR A 1 84 ? 15.509 7.256 6.579 1.00 73.25 84 THR A O 1
ATOM 633 N N . PHE A 1 85 ? 16.014 7.170 4.396 1.00 76.94 85 PHE A N 1
ATOM 634 C CA . PHE A 1 85 ? 17.468 7.304 4.555 1.00 76.94 85 PHE A CA 1
ATOM 635 C C . PHE A 1 85 ? 17.958 8.761 4.481 1.00 76.94 85 PHE A C 1
ATOM 637 O O . PHE A 1 85 ? 19.161 9.009 4.484 1.00 76.94 85 PHE A O 1
ATOM 644 N N . GLY A 1 86 ? 17.036 9.725 4.384 1.00 71.12 86 GLY A N 1
ATOM 645 C CA . GLY A 1 86 ? 17.323 11.155 4.320 1.00 71.12 86 GLY A CA 1
ATOM 646 C C . GLY A 1 86 ? 16.794 11.909 5.543 1.00 71.12 86 GLY A C 1
ATOM 647 O O . GLY A 1 86 ? 16.981 11.501 6.682 1.00 71.12 86 GLY A O 1
ATOM 648 N N . ILE A 1 87 ? 16.128 13.041 5.301 1.00 62.22 87 ILE A N 1
ATOM 649 C CA . ILE A 1 87 ? 15.704 13.995 6.348 1.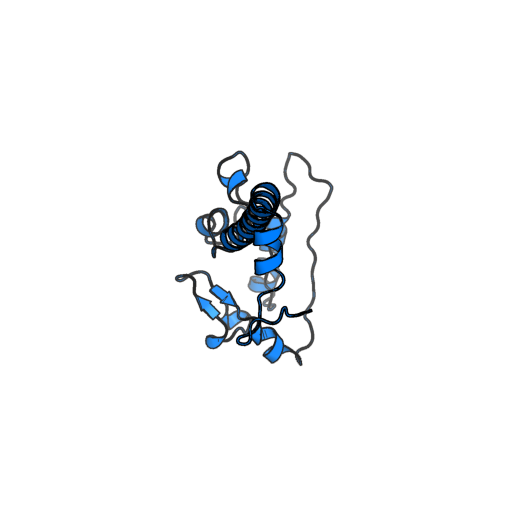00 62.22 87 ILE A CA 1
ATOM 650 C C . ILE A 1 87 ? 14.332 13.636 6.961 1.00 62.22 87 ILE A C 1
ATOM 652 O O . ILE A 1 87 ? 13.981 14.125 8.034 1.00 62.22 87 ILE A O 1
ATOM 656 N N . LYS A 1 88 ? 13.515 12.797 6.305 1.00 59.56 88 LYS A N 1
ATOM 657 C CA . LYS A 1 88 ? 12.134 12.529 6.745 1.00 59.56 88 LYS A CA 1
ATOM 658 C C . LYS A 1 88 ? 12.034 11.287 7.634 1.00 59.56 88 LYS A C 1
ATOM 660 O O . LYS A 1 88 ? 12.139 10.164 7.154 1.00 59.56 88 LYS A O 1
ATOM 665 N N . GLY A 1 89 ? 11.708 11.514 8.908 1.00 56.28 89 GLY A N 1
ATOM 666 C CA . GLY A 1 89 ? 11.171 10.496 9.818 1.00 56.28 89 GLY A CA 1
ATOM 667 C C . GLY A 1 89 ? 9.772 10.007 9.404 1.00 56.28 89 GLY A C 1
ATOM 668 O O . GLY A 1 89 ? 9.059 10.686 8.665 1.00 56.28 89 GLY A O 1
ATOM 669 N N . GLY A 1 90 ? 9.417 8.800 9.861 1.00 60.38 90 GLY A N 1
ATOM 670 C CA . GLY A 1 90 ? 8.394 7.906 9.297 1.00 60.38 90 GLY A CA 1
ATOM 671 C C . GLY A 1 90 ? 7.017 8.500 8.959 1.00 60.38 90 GLY A C 1
ATOM 672 O O . GLY A 1 90 ? 6.442 9.298 9.691 1.00 60.38 90 GLY A O 1
ATOM 673 N N . ALA A 1 91 ? 6.436 8.031 7.848 1.00 67.19 91 ALA A N 1
ATOM 674 C CA . ALA A 1 91 ? 5.144 8.500 7.324 1.00 67.19 91 ALA A CA 1
ATOM 675 C C . ALA A 1 91 ? 3.909 7.869 8.003 1.00 67.19 91 ALA A C 1
ATOM 677 O O . ALA A 1 91 ? 2.770 8.131 7.602 1.00 67.19 91 ALA A O 1
ATOM 678 N N . ALA A 1 92 ? 4.135 7.030 9.014 1.00 74.25 92 ALA A N 1
ATOM 679 C CA . ALA A 1 92 ? 3.150 6.121 9.597 1.00 74.25 92 ALA A CA 1
ATOM 680 C C . ALA A 1 92 ? 2.472 6.652 10.876 1.00 74.25 92 ALA A C 1
ATOM 682 O O . ALA A 1 92 ? 1.875 5.876 11.619 1.00 74.25 92 ALA A O 1
ATOM 683 N N . GLY A 1 93 ? 2.581 7.957 11.146 1.00 82.56 93 GLY A N 1
ATOM 684 C CA . GLY A 1 93 ? 2.141 8.589 12.394 1.00 82.56 93 GLY A CA 1
ATOM 685 C C . GLY A 1 93 ? 3.315 8.926 13.315 1.00 82.56 93 GLY A C 1
ATOM 686 O O . GLY A 1 93 ? 4.457 8.987 12.865 1.00 82.56 93 GLY A O 1
ATOM 687 N N . GLY A 1 94 ? 3.039 9.166 14.597 1.00 87.25 94 GLY A N 1
ATOM 688 C CA . GLY A 1 94 ? 4.055 9.555 15.574 1.00 87.25 94 GLY A CA 1
ATOM 689 C C . GLY A 1 94 ? 3.564 9.481 17.020 1.00 87.25 94 GLY A C 1
ATOM 690 O O . GLY A 1 94 ? 2.363 9.509 17.293 1.00 87.25 94 GLY A O 1
ATOM 691 N N . GLY A 1 95 ? 4.501 9.376 17.964 1.00 89.25 95 GLY A N 1
ATOM 692 C CA . GLY A 1 95 ? 4.182 9.197 19.383 1.00 89.25 95 GLY A CA 1
ATOM 693 C C . GLY A 1 95 ? 3.406 7.898 19.637 1.00 89.25 95 GLY A C 1
ATOM 694 O O . GLY A 1 95 ? 3.780 6.837 19.143 1.00 89.25 95 GLY A O 1
ATOM 695 N N . TYR A 1 96 ? 2.306 7.977 20.389 1.00 90.62 96 TYR A N 1
ATOM 696 C CA . TYR A 1 96 ? 1.439 6.824 20.690 1.00 90.62 96 TYR A CA 1
ATOM 697 C C . TYR A 1 96 ? 0.458 6.464 19.556 1.00 90.62 96 TYR A C 1
ATOM 699 O O . TYR A 1 96 ? -0.178 5.409 19.595 1.00 90.62 96 TYR A O 1
ATOM 707 N N . ALA A 1 97 ? 0.357 7.311 18.530 1.00 92.69 97 ALA A N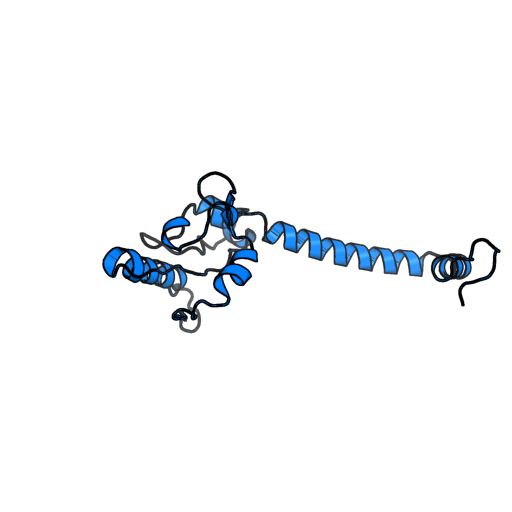 1
ATOM 708 C CA . ALA A 1 97 ? -0.539 7.137 17.392 1.00 92.69 97 ALA A CA 1
ATOM 709 C C . ALA A 1 97 ? 0.275 6.840 16.125 1.00 92.69 97 ALA A C 1
ATOM 711 O O . ALA A 1 97 ? 0.580 7.730 15.327 1.00 92.69 97 ALA A O 1
ATOM 712 N N . GLN A 1 98 ? 0.655 5.571 15.959 1.00 91.12 98 GLN A N 1
ATOM 713 C CA . GLN A 1 98 ? 1.529 5.107 14.880 1.00 91.12 98 GLN A CA 1
ATOM 714 C C . GLN A 1 98 ? 1.180 3.692 14.404 1.00 91.12 98 GLN A C 1
ATOM 716 O O . GLN A 1 98 ? 0.650 2.880 15.164 1.00 91.12 98 GLN A O 1
ATOM 721 N N . VAL A 1 99 ? 1.531 3.386 13.155 1.00 89.94 99 VAL A N 1
ATOM 722 C CA . VAL A 1 99 ? 1.499 2.021 12.610 1.00 89.94 99 VAL A CA 1
ATOM 723 C C . VAL A 1 99 ? 2.724 1.238 13.085 1.00 89.94 99 VAL A C 1
ATOM 725 O O . VAL A 1 99 ? 3.845 1.749 13.090 1.00 89.94 99 VAL A O 1
ATOM 728 N N . ILE A 1 100 ? 2.516 -0.034 13.426 1.00 90.50 100 ILE A N 1
ATOM 729 C CA . ILE A 1 100 ? 3.575 -0.988 13.763 1.00 90.50 100 ILE A CA 1
ATOM 730 C C . ILE A 1 100 ? 3.467 -2.239 12.875 1.00 90.50 100 ILE A C 1
ATOM 732 O O . ILE A 1 100 ? 2.350 -2.644 12.555 1.00 90.50 100 ILE A O 1
ATOM 736 N N . PRO A 1 101 ? 4.589 -2.890 12.511 1.00 89.69 101 PRO A N 1
ATOM 737 C CA . PRO A 1 101 ? 5.983 -2.519 12.795 1.00 89.69 101 PRO A CA 1
ATOM 738 C C . PRO A 1 101 ? 6.491 -1.383 11.888 1.00 89.69 101 PRO A C 1
ATOM 740 O O . PRO A 1 101 ? 6.420 -1.485 10.666 1.00 89.69 101 PRO A O 1
ATOM 743 N N . MET A 1 102 ? 7.045 -0.319 12.479 1.00 83.62 102 MET A N 1
ATOM 744 C CA . MET A 1 102 ? 7.458 0.880 11.733 1.00 83.62 102 MET A CA 1
ATOM 745 C C . MET A 1 102 ? 8.657 0.638 10.800 1.00 83.62 102 MET A C 1
ATOM 747 O O . MET A 1 102 ? 8.705 1.201 9.710 1.00 83.62 102 MET A O 1
ATOM 751 N N . GLU A 1 103 ? 9.603 -0.213 11.199 1.00 83.94 103 GLU A N 1
ATOM 752 C CA . GLU A 1 103 ? 10.766 -0.573 10.377 1.00 83.94 103 GLU A CA 1
ATOM 753 C C . GLU A 1 103 ? 10.337 -1.233 9.062 1.00 83.94 103 GLU A C 1
ATOM 755 O O . GLU A 1 103 ? 10.692 -0.777 7.977 1.00 83.94 103 GLU A O 1
ATOM 760 N N . GLU A 1 104 ? 9.492 -2.261 9.157 1.00 85.62 104 GLU A N 1
ATOM 761 C CA . GLU A 1 104 ? 8.968 -2.959 7.986 1.00 85.62 104 GLU A CA 1
ATOM 762 C C . GLU A 1 104 ? 8.131 -2.021 7.107 1.00 85.62 104 GLU A C 1
ATOM 764 O O . GLU A 1 104 ? 8.220 -2.094 5.884 1.00 85.62 104 GLU A O 1
ATOM 769 N N . PHE A 1 105 ? 7.362 -1.116 7.722 1.00 85.81 105 PHE A N 1
ATOM 770 C CA . PHE A 1 105 ? 6.528 -0.144 7.017 1.00 85.81 105 PHE A CA 1
ATOM 771 C C . PHE A 1 105 ? 7.332 0.895 6.224 1.00 85.81 105 PHE A C 1
ATOM 773 O O . PHE A 1 105 ? 6.912 1.276 5.134 1.00 85.81 105 PHE A O 1
ATOM 780 N N . ASN A 1 106 ? 8.484 1.334 6.738 1.00 85.38 106 ASN A N 1
ATOM 781 C CA . ASN A 1 106 ? 9.331 2.341 6.087 1.00 85.38 106 ASN A CA 1
ATOM 782 C C . ASN A 1 106 ? 10.357 1.761 5.095 1.00 85.38 106 ASN A C 1
ATOM 784 O O . ASN A 1 106 ? 11.025 2.530 4.396 1.00 85.38 106 ASN A O 1
ATOM 788 N N . LEU A 1 107 ? 10.509 0.434 5.052 1.00 86.81 107 LEU A N 1
ATOM 789 C CA . LEU A 1 107 ? 11.433 -0.266 4.161 1.00 86.81 107 LEU A CA 1
ATOM 790 C C . LEU A 1 107 ? 10.657 -1.033 3.083 1.00 86.81 107 LEU A C 1
ATOM 792 O O . LEU A 1 107 ? 9.996 -0.441 2.233 1.00 86.81 107 LEU A O 1
ATOM 796 N N . HIS A 1 108 ? 10.763 -2.359 3.080 1.00 89.81 108 HIS A N 1
ATOM 797 C CA . HIS A 1 108 ? 10.268 -3.189 1.987 1.00 89.81 108 HIS A CA 1
ATOM 798 C C . HIS A 1 108 ? 8.788 -3.550 2.114 1.00 89.81 108 HIS A C 1
ATOM 800 O O . HIS A 1 108 ? 8.188 -3.933 1.113 1.00 89.81 108 HIS A O 1
ATOM 806 N N . LEU A 1 109 ? 8.203 -3.434 3.311 1.00 90.56 109 LEU A N 1
ATOM 807 C CA . LEU A 1 109 ? 6.846 -3.864 3.648 1.00 90.56 109 LEU A CA 1
ATOM 808 C C . LEU A 1 109 ? 6.531 -5.263 3.081 1.00 90.56 109 LEU A C 1
ATOM 810 O O . LEU A 1 109 ? 6.991 -6.269 3.622 1.00 90.56 109 LEU A O 1
ATOM 814 N N . THR A 1 110 ? 5.769 -5.313 1.992 1.00 94.00 110 THR A N 1
ATOM 815 C CA . THR A 1 110 ? 5.280 -6.499 1.270 1.00 94.00 110 THR A CA 1
ATOM 816 C C . THR A 1 110 ? 5.846 -6.612 -0.151 1.00 94.00 110 THR A C 1
ATOM 818 O O . THR A 1 110 ? 5.444 -7.497 -0.903 1.00 94.00 110 THR A O 1
ATOM 821 N N . GLY A 1 111 ? 6.776 -5.730 -0.530 1.00 93.88 111 GLY A N 1
ATOM 822 C CA . GLY A 1 111 ? 7.415 -5.701 -1.847 1.00 93.88 111 GLY A CA 1
ATOM 823 C C . GLY A 1 111 ? 6.635 -4.953 -2.930 1.00 93.88 111 GLY A C 1
ATOM 824 O O . GLY A 1 111 ? 6.988 -5.057 -4.100 1.00 93.88 111 GLY A O 1
ATOM 825 N N . ASP A 1 112 ? 5.604 -4.183 -2.575 1.00 94.69 112 ASP A N 1
ATOM 826 C CA . ASP A 1 112 ? 4.710 -3.560 -3.564 1.00 94.69 112 ASP A CA 1
ATOM 827 C C . ASP A 1 112 ? 5.432 -2.515 -4.433 1.00 94.69 112 ASP A C 1
ATOM 829 O O . ASP A 1 112 ? 5.296 -2.523 -5.656 1.00 94.69 112 ASP A O 1
ATOM 833 N N . ILE A 1 113 ? 6.286 -1.679 -3.831 1.00 93.81 113 ILE A N 1
ATOM 834 C CA . ILE A 1 113 ? 7.137 -0.740 -4.581 1.00 93.81 113 ILE A CA 1
ATOM 835 C C . ILE A 1 113 ? 8.099 -1.494 -5.508 1.00 93.81 113 ILE A C 1
ATOM 837 O O . ILE A 1 113 ? 8.265 -1.091 -6.654 1.00 93.81 113 ILE A O 1
ATOM 841 N N . HIS A 1 114 ? 8.678 -2.613 -5.061 1.00 95.19 114 HIS A N 1
ATOM 842 C CA . HIS A 1 114 ? 9.585 -3.418 -5.889 1.00 95.19 114 HIS A CA 1
ATOM 843 C C . HIS A 1 114 ? 8.875 -3.998 -7.110 1.00 95.19 114 HIS A C 1
ATOM 845 O O . HIS A 1 114 ? 9.428 -3.969 -8.206 1.00 95.19 114 HIS A O 1
ATOM 851 N N . ALA A 1 115 ? 7.640 -4.477 -6.941 1.00 96.44 115 ALA A N 1
ATOM 852 C CA . ALA A 1 115 ? 6.823 -4.969 -8.045 1.00 96.44 115 ALA A CA 1
ATOM 853 C C . ALA A 1 115 ? 6.518 -3.857 -9.064 1.00 96.44 115 ALA A C 1
ATOM 855 O O . ALA A 1 115 ? 6.657 -4.074 -10.268 1.00 96.44 115 ALA A O 1
ATOM 856 N N . ILE A 1 116 ? 6.179 -2.651 -8.590 1.00 95.94 116 ILE A N 1
ATOM 857 C CA . ILE A 1 116 ? 5.966 -1.477 -9.451 1.00 95.94 116 ILE A CA 1
ATOM 858 C C . ILE A 1 116 ? 7.255 -1.116 -10.199 1.00 95.94 116 ILE A C 1
ATOM 860 O O . ILE A 1 116 ? 7.225 -0.913 -11.411 1.00 95.94 116 ILE A O 1
ATOM 864 N N . THR A 1 117 ? 8.397 -1.074 -9.508 1.00 96.25 117 THR A N 1
ATOM 865 C CA . THR A 1 117 ? 9.700 -0.784 -10.119 1.00 96.25 117 THR A CA 1
ATOM 866 C C . THR A 1 117 ? 10.073 -1.824 -11.173 1.00 96.25 117 THR A C 1
ATOM 868 O O . THR A 1 117 ? 10.498 -1.452 -12.263 1.00 96.25 117 THR A O 1
ATOM 871 N N . ALA A 1 118 ? 9.880 -3.114 -10.891 1.00 97.62 118 ALA A N 1
ATOM 872 C CA . ALA A 1 118 ? 10.161 -4.185 -11.840 1.00 97.62 118 ALA A CA 1
ATOM 873 C C . ALA A 1 118 ? 9.290 -4.073 -13.101 1.00 97.62 118 ALA A C 1
ATOM 875 O O . ALA A 1 118 ? 9.816 -4.149 -14.209 1.00 97.62 118 ALA A O 1
ATOM 876 N N . ALA A 1 119 ? 7.984 -3.826 -12.947 1.00 98.06 119 ALA A N 1
ATOM 877 C CA . ALA A 1 119 ? 7.071 -3.639 -14.074 1.00 98.06 119 ALA A CA 1
ATOM 878 C C . ALA A 1 119 ? 7.432 -2.403 -14.915 1.00 98.06 119 ALA A C 1
ATOM 880 O O . ALA A 1 119 ? 7.483 -2.477 -16.142 1.00 98.06 119 ALA A O 1
ATOM 881 N N . ASN A 1 120 ? 7.739 -1.282 -14.257 1.00 98.00 120 ASN A N 1
ATOM 882 C CA . ASN A 1 120 ? 8.165 -0.053 -14.923 1.00 98.00 120 ASN A CA 1
ATOM 883 C C . ASN A 1 120 ? 9.465 -0.253 -15.717 1.00 98.00 120 ASN A C 1
ATOM 885 O O . ASN A 1 120 ? 9.560 0.144 -16.876 1.00 98.00 120 ASN A O 1
ATOM 889 N N . ASN A 1 121 ? 10.460 -0.902 -15.109 1.00 97.44 121 ASN A N 1
ATOM 890 C CA . ASN A 1 121 ? 11.753 -1.132 -15.748 1.00 97.44 121 ASN A CA 1
ATOM 891 C C . ASN A 1 121 ? 11.657 -2.150 -16.886 1.00 97.44 121 ASN A C 1
ATOM 893 O O . ASN A 1 121 ? 12.342 -1.993 -17.892 1.00 97.44 121 ASN A O 1
ATOM 897 N N . LEU A 1 122 ? 10.789 -3.159 -16.763 1.00 97.88 122 LEU A N 1
ATOM 898 C CA . LEU A 1 122 ? 10.509 -4.096 -17.848 1.00 97.88 122 LEU A CA 1
ATOM 899 C C . LEU A 1 122 ? 9.928 -3.373 -19.067 1.00 97.88 122 LEU A C 1
ATOM 901 O O . LEU A 1 122 ? 10.351 -3.646 -20.186 1.00 97.88 122 LEU A O 1
ATOM 905 N N . LEU A 1 123 ? 8.996 -2.439 -18.857 1.00 97.56 123 LEU A N 1
ATOM 906 C CA . LEU A 1 123 ? 8.437 -1.639 -19.944 1.00 97.56 123 LEU A CA 1
ATOM 907 C C . LEU A 1 123 ? 9.514 -0.781 -20.623 1.00 97.56 123 LEU A C 1
ATOM 909 O O . LEU A 1 123 ? 9.601 -0.787 -21.848 1.00 97.56 123 LEU A O 1
ATOM 913 N N . ALA A 1 124 ? 10.352 -0.093 -19.844 1.00 97.94 124 ALA A N 1
ATOM 914 C CA . ALA A 1 124 ? 11.452 0.708 -20.382 1.00 97.94 124 ALA A CA 1
ATOM 915 C C . ALA A 1 124 ? 12.435 -0.150 -21.199 1.00 97.94 124 ALA A C 1
ATOM 917 O O . ALA A 1 124 ? 12.699 0.151 -22.359 1.00 97.94 124 ALA A O 1
ATOM 918 N N . ALA A 1 125 ? 12.880 -1.279 -20.641 1.00 97.44 125 ALA A N 1
ATOM 919 C CA . ALA A 1 125 ? 13.781 -2.205 -21.323 1.00 97.44 125 ALA A CA 1
ATOM 920 C C . ALA A 1 125 ? 13.160 -2.799 -22.596 1.00 97.44 125 ALA A C 1
ATOM 922 O O . ALA A 1 125 ? 13.857 -2.992 -23.590 1.00 97.44 125 ALA A O 1
ATOM 923 N N . ALA A 1 126 ? 11.853 -3.079 -22.590 1.00 96.50 126 ALA A N 1
ATOM 924 C CA . ALA A 1 126 ? 11.149 -3.544 -23.776 1.00 96.50 126 ALA A CA 1
ATOM 925 C C . ALA A 1 126 ? 11.156 -2.475 -24.875 1.00 96.50 126 ALA A C 1
ATOM 927 O O . ALA A 1 126 ? 11.456 -2.806 -26.018 1.00 96.50 126 ALA A O 1
ATOM 928 N N . ILE A 1 127 ? 10.878 -1.210 -24.540 1.00 96.56 127 ILE A N 1
ATOM 929 C CA . ILE A 1 127 ? 10.908 -0.090 -25.493 1.00 96.56 127 ILE A CA 1
ATOM 930 C C . ILE A 1 127 ? 12.311 0.072 -26.088 1.00 96.56 127 ILE A C 1
ATOM 932 O O . ILE A 1 127 ? 12.449 0.062 -27.312 1.00 96.56 127 ILE A O 1
ATOM 936 N N . ASP A 1 128 ? 13.343 0.126 -25.245 1.00 95.62 128 ASP A N 1
ATOM 937 C CA . ASP A 1 128 ? 14.734 0.257 -25.693 1.00 95.62 128 ASP A CA 1
ATOM 938 C C . ASP A 1 128 ? 15.143 -0.910 -26.599 1.00 95.62 128 ASP A C 1
ATOM 940 O O . ASP A 1 128 ? 15.755 -0.710 -27.650 1.00 95.62 128 ASP A O 1
ATOM 944 N N . ALA A 1 129 ? 14.746 -2.137 -26.246 1.00 92.81 129 ALA A N 1
ATOM 945 C CA . ALA A 1 129 ? 15.003 -3.312 -27.069 1.00 92.81 129 ALA A CA 1
ATOM 946 C C . ALA A 1 129 ? 14.304 -3.225 -28.435 1.00 92.81 129 ALA A C 1
ATOM 948 O O . ALA A 1 129 ? 14.910 -3.584 -29.445 1.00 92.81 129 ALA A O 1
ATOM 949 N N . ARG A 1 130 ? 13.053 -2.739 -28.503 1.00 88.94 130 ARG A N 1
ATOM 950 C CA . ARG A 1 130 ? 12.362 -2.540 -29.792 1.00 88.94 130 ARG A CA 1
ATOM 951 C C . ARG A 1 130 ? 13.071 -1.500 -30.648 1.00 88.94 130 ARG A C 1
ATOM 953 O O . ARG A 1 130 ? 13.391 -1.808 -31.792 1.00 88.94 130 ARG A O 1
ATOM 960 N N . MET A 1 131 ? 13.394 -0.338 -30.084 1.00 92.00 131 MET A N 1
ATOM 961 C CA . MET A 1 131 ? 14.115 0.723 -30.797 1.00 92.00 131 MET A CA 1
ATOM 962 C C . MET A 1 131 ? 15.482 0.244 -31.307 1.00 92.00 131 MET A C 1
ATOM 964 O O . MET A 1 131 ? 15.874 0.522 -32.443 1.00 92.00 131 MET A O 1
ATOM 968 N N . PHE A 1 132 ? 16.212 -0.517 -30.489 1.00 90.44 132 PHE A N 1
ATOM 969 C CA . PHE A 1 132 ? 17.494 -1.095 -30.879 1.00 90.44 132 PHE A CA 1
ATOM 970 C C . PHE A 1 132 ? 17.346 -2.113 -32.017 1.00 90.44 132 PHE A C 1
ATOM 972 O O . PHE A 1 132 ? 18.106 -2.071 -32.983 1.00 90.44 132 PHE A O 1
ATOM 979 N N . HIS A 1 133 ? 16.367 -3.017 -31.946 1.00 85.81 133 HIS A N 1
ATOM 980 C CA . HIS A 1 133 ? 16.147 -4.004 -33.004 1.00 85.81 133 HIS A CA 1
ATOM 981 C C . HIS A 1 133 ? 15.693 -3.369 -34.323 1.00 85.81 133 HIS A C 1
ATOM 983 O O . HIS A 1 133 ? 16.180 -3.777 -35.372 1.00 85.81 133 HIS A O 1
ATOM 989 N N . GLU A 1 134 ? 14.823 -2.363 -34.285 1.00 85.81 134 GLU A N 1
ATOM 990 C CA . GLU A 1 134 ? 14.376 -1.650 -35.489 1.00 85.81 134 GLU A CA 1
ATOM 991 C C . GLU A 1 134 ? 15.506 -0.844 -36.140 1.00 85.81 134 GLU A C 1
ATOM 993 O O . GLU A 1 134 ? 15.603 -0.804 -37.360 1.00 85.81 134 GLU A O 1
ATOM 998 N N . SER A 1 135 ? 16.407 -0.252 -35.349 1.00 86.38 135 SER A N 1
ATOM 999 C CA . SER A 1 135 ? 17.532 0.533 -35.883 1.00 86.38 135 SER A CA 1
ATOM 1000 C C . SER A 1 135 ? 18.707 -0.304 -36.402 1.00 86.38 135 SER A C 1
ATOM 1002 O O . SER A 1 135 ? 19.510 0.198 -37.186 1.00 86.38 135 SER A O 1
ATOM 1004 N N . THR A 1 136 ? 18.844 -1.561 -35.965 1.00 85.44 136 THR A N 1
ATOM 1005 C CA . THR A 1 136 ? 20.005 -2.411 -36.300 1.00 85.44 136 THR A CA 1
ATOM 1006 C C . THR A 1 136 ? 19.702 -3.545 -37.277 1.00 85.44 136 THR A C 1
ATOM 1008 O O . THR A 1 136 ? 20.636 -4.132 -37.830 1.00 85.44 136 THR A O 1
ATOM 1011 N N . GLN A 1 137 ? 18.431 -3.890 -37.503 1.00 79.62 137 GLN A N 1
ATOM 1012 C CA . GLN A 1 137 ? 18.057 -4.957 -38.432 1.00 79.62 137 GLN A CA 1
ATOM 1013 C C . GLN A 1 137 ? 17.862 -4.445 -39.857 1.00 79.62 137 GLN A C 1
ATOM 1015 O O . GLN A 1 137 ? 17.407 -3.333 -40.085 1.00 79.62 137 GLN A O 1
ATOM 1020 N N . LYS A 1 138 ? 18.203 -5.296 -40.831 1.00 80.44 138 LYS A N 1
ATOM 1021 C CA . LYS A 1 138 ? 17.855 -5.067 -42.236 1.00 80.44 138 LYS A CA 1
ATOM 1022 C C . LYS A 1 138 ? 16.353 -5.274 -42.424 1.00 80.44 138 LYS A C 1
ATOM 1024 O O . LYS A 1 138 ? 15.806 -6.219 -41.849 1.00 80.44 138 LYS A O 1
ATOM 1029 N N . ASP A 1 139 ? 15.737 -4.467 -43.281 1.00 79.94 139 ASP A N 1
ATOM 1030 C CA . ASP A 1 139 ? 14.292 -4.484 -43.548 1.00 79.94 139 ASP A CA 1
ATOM 1031 C C . ASP A 1 139 ? 13.761 -5.888 -43.879 1.00 79.94 139 ASP A C 1
ATOM 1033 O O . ASP A 1 139 ? 12.739 -6.301 -43.336 1.00 79.94 139 ASP A O 1
ATOM 1037 N N . ASP A 1 140 ? 14.505 -6.683 -44.656 1.00 79.06 140 ASP A N 1
ATOM 1038 C CA . ASP A 1 140 ? 14.127 -8.064 -44.998 1.00 79.06 140 ASP A CA 1
ATOM 1039 C C . ASP A 1 140 ? 14.008 -8.977 -43.764 1.00 79.06 140 ASP A C 1
ATOM 1041 O O . ASP A 1 140 ? 13.129 -9.836 -43.674 1.00 79.06 140 ASP A O 1
ATOM 1045 N N . ALA A 1 141 ? 14.902 -8.813 -42.786 1.00 79.38 141 ALA A N 1
ATOM 1046 C CA . ALA A 1 141 ? 14.890 -9.607 -41.559 1.00 79.38 141 ALA A CA 1
ATOM 1047 C C . ALA A 1 141 ? 13.754 -9.175 -40.620 1.00 79.38 141 ALA A C 1
ATOM 1049 O O . ALA A 1 141 ? 13.179 -10.015 -39.921 1.00 79.38 141 ALA A O 1
ATOM 1050 N N . LEU A 1 142 ? 13.422 -7.882 -40.622 1.00 77.88 142 LEU A N 1
ATOM 1051 C CA . LEU A 1 142 ? 12.296 -7.331 -39.875 1.00 77.88 142 LEU A CA 1
ATOM 1052 C C . LEU A 1 142 ? 10.959 -7.790 -40.479 1.00 77.88 142 LEU A C 1
ATOM 1054 O O . LEU A 1 142 ? 10.101 -8.291 -39.751 1.00 77.88 142 LEU A O 1
ATOM 1058 N N . PHE A 1 143 ? 10.818 -7.711 -41.806 1.00 78.81 143 PHE A N 1
ATOM 1059 C CA . PHE A 1 143 ? 9.633 -8.148 -42.548 1.00 78.81 143 PHE A CA 1
ATOM 1060 C C . PHE A 1 143 ? 9.324 -9.628 -42.304 1.00 78.81 143 PHE A C 1
ATOM 1062 O O . PHE A 1 143 ? 8.215 -9.967 -41.904 1.00 78.81 143 PHE A O 1
ATOM 1069 N N . ASN A 1 144 ? 10.325 -10.506 -42.417 1.00 80.19 144 ASN A N 1
ATOM 1070 C CA . ASN A 1 144 ? 10.150 -11.944 -42.179 1.00 80.19 144 ASN A CA 1
ATOM 1071 C C . ASN A 1 144 ? 9.760 -12.294 -40.728 1.00 80.19 144 ASN A C 1
ATOM 1073 O O . ASN A 1 144 ? 9.191 -13.357 -40.482 1.00 80.19 144 ASN A O 1
ATOM 1077 N N . ARG A 1 145 ? 10.069 -11.431 -39.749 1.00 76.25 145 ARG A N 1
ATOM 1078 C CA . ARG A 1 145 ? 9.641 -11.609 -38.349 1.00 76.25 145 ARG A CA 1
ATOM 1079 C C . ARG A 1 145 ? 8.225 -11.113 -38.089 1.00 76.25 145 ARG A C 1
ATOM 1081 O O . ARG A 1 145 ? 7.534 -11.711 -37.269 1.00 76.25 145 ARG A O 1
ATOM 1088 N N . LEU A 1 146 ? 7.829 -10.013 -38.724 1.00 78.88 146 LEU A N 1
ATOM 1089 C CA . LEU A 1 146 ? 6.488 -9.439 -38.587 1.00 78.88 146 LEU A CA 1
ATOM 1090 C C . LEU A 1 146 ? 5.449 -10.227 -39.398 1.00 78.88 146 LEU A C 1
ATOM 1092 O O . LEU A 1 146 ? 4.323 -10.392 -38.938 1.00 78.88 146 LEU A O 1
ATOM 1096 N N . CYS A 1 147 ? 5.855 -10.762 -40.551 1.00 80.38 147 CYS A N 1
ATOM 1097 C CA . CYS A 1 147 ? 5.052 -11.584 -41.454 1.00 80.38 147 CYS A CA 1
ATOM 1098 C C . CYS A 1 147 ? 5.696 -12.974 -41.622 1.00 80.38 147 CYS A C 1
ATOM 1100 O O . CYS A 1 147 ? 6.262 -13.268 -42.678 1.00 80.38 147 CYS A O 1
ATOM 1102 N N . PRO A 1 148 ? 5.671 -13.837 -40.589 1.00 76.69 148 PRO A N 1
ATOM 1103 C CA . PRO A 1 148 ? 6.255 -15.166 -40.693 1.00 76.69 148 PRO A CA 1
ATOM 1104 C C . PRO A 1 148 ? 5.498 -16.004 -41.729 1.00 76.69 148 PRO A C 1
ATOM 1106 O O . PRO A 1 148 ? 4.269 -16.073 -41.717 1.00 76.69 148 PRO A O 1
ATOM 1109 N N . ALA A 1 149 ? 6.232 -16.671 -42.618 1.00 76.12 149 ALA A N 1
ATOM 1110 C CA . ALA A 1 149 ? 5.625 -17.580 -43.580 1.00 76.12 149 ALA A CA 1
ATOM 1111 C C . ALA A 1 149 ? 4.932 -18.753 -42.862 1.00 76.12 149 ALA A C 1
ATOM 1113 O O . ALA A 1 149 ? 5.436 -19.295 -41.871 1.00 76.12 149 ALA A O 1
ATOM 1114 N N . ASN A 1 150 ? 3.771 -19.161 -43.371 1.00 74.06 150 ASN A N 1
ATOM 1115 C CA . ASN A 1 150 ? 3.079 -20.358 -42.905 1.00 74.06 150 ASN A CA 1
ATOM 1116 C C . ASN A 1 150 ? 3.880 -21.632 -43.273 1.00 74.06 150 ASN A C 1
ATOM 1118 O O . ASN A 1 150 ? 4.891 -21.580 -43.973 1.00 74.06 150 ASN A O 1
ATOM 1122 N N . LYS A 1 151 ? 3.456 -22.815 -42.797 1.00 69.19 151 LYS A N 1
ATOM 1123 C CA . LYS A 1 151 ? 4.183 -24.084 -43.040 1.00 69.19 151 LYS A CA 1
ATOM 1124 C C . LYS A 1 151 ? 4.326 -24.449 -44.531 1.00 69.19 151 LYS A C 1
ATOM 1126 O O . LYS A 1 151 ? 5.125 -25.326 -44.843 1.00 69.19 151 LYS A O 1
ATOM 1131 N N . GLN A 1 152 ? 3.567 -23.805 -45.423 1.00 70.06 152 GLN A N 1
ATOM 1132 C CA . GLN A 1 152 ? 3.667 -23.950 -46.879 1.00 70.06 152 GLN A CA 1
ATOM 1133 C C . GLN A 1 152 ? 4.573 -22.897 -47.552 1.00 70.06 152 GLN A C 1
ATOM 1135 O O . GLN A 1 152 ? 4.791 -22.983 -48.756 1.00 70.06 152 GLN A O 1
ATOM 1140 N N . GLY A 1 153 ? 5.143 -21.949 -46.800 1.00 66.56 153 GLY A N 1
ATOM 1141 C CA . GLY A 1 153 ? 6.031 -20.909 -47.330 1.00 66.56 153 GLY A CA 1
ATOM 1142 C C . GLY A 1 153 ? 5.314 -19.665 -47.866 1.00 66.56 153 GLY A C 1
ATOM 1143 O O . GLY A 1 153 ? 5.973 -18.784 -48.411 1.00 66.56 153 GLY A O 1
ATOM 1144 N N . GLU A 1 154 ? 3.995 -19.561 -47.703 1.00 66.25 154 GLU A N 1
ATOM 1145 C CA . GLU A 1 154 ? 3.226 -18.376 -48.082 1.00 66.25 154 GLU A CA 1
ATOM 1146 C C . GLU A 1 154 ? 3.227 -17.358 -46.935 1.00 66.25 154 GLU A C 1
ATOM 1148 O O . GLU A 1 154 ? 3.056 -17.700 -45.760 1.00 66.25 154 GLU A O 1
ATOM 1153 N N . LEU A 1 155 ? 3.449 -16.089 -47.277 1.00 62.94 155 LEU A N 1
ATOM 1154 C CA . LEU A 1 155 ? 3.426 -14.988 -46.320 1.00 62.94 155 LEU A CA 1
ATOM 1155 C C . LEU A 1 155 ? 2.009 -14.825 -45.764 1.00 62.94 155 LEU A C 1
ATOM 1157 O O . LEU A 1 155 ? 1.041 -14.805 -46.521 1.00 62.94 155 LEU A O 1
ATOM 1161 N N . SER A 1 156 ? 1.888 -14.692 -44.443 1.00 60.22 156 SER A N 1
ATOM 1162 C CA . SER A 1 156 ? 0.630 -14.329 -43.792 1.00 60.22 156 SER A CA 1
ATOM 1163 C C . SER A 1 156 ? 0.343 -12.844 -44.047 1.00 60.22 156 SER A C 1
ATOM 1165 O O . SER A 1 156 ? 0.720 -11.995 -43.235 1.00 60.22 156 SER A O 1
ATOM 1167 N N . ILE A 1 157 ? -0.244 -12.534 -45.202 1.00 55.97 157 ILE A N 1
ATOM 1168 C CA . ILE A 1 157 ? -0.774 -11.208 -45.547 1.00 55.97 157 ILE A CA 1
ATOM 1169 C C . ILE A 1 157 ? -2.294 -11.304 -45.625 1.00 55.97 157 ILE A C 1
ATOM 1171 O O . ILE A 1 157 ? -2.778 -12.283 -46.236 1.00 55.97 157 ILE A O 1
#

Sequence (157 aa):
LAREIGVLPDELDPYGKKKAKVSLDVLKRLQHVKDGKYIVVAGITPTPLGEGKSTTTMGLVQALGSHLHKNVFACVRQPSQGPTFGIKGGAAGGGYAQVIPMEEFNLHLTGDIHAITAANNLLAAAIDARMFHESTQKDDALFNRLCPANKQGELSI

Secondary structure (DSSP, 8-state):
-GGGGT--GGGEEESTTS-EEE-THHHHHTTTSPP--------SSPPTT---HHHHHHHHHHIIIIIT--------PPPPHHHHTTT---SSEETTEE-SSHHHHHTTTTSHHHHHHHHHHHHHHHHHHHHHHHHHS-HHHHHHHHSPBPTTS-B--

Foldseek 3Di:
DCVLLPQDPVQWADPPDQDTDGHPCVCVVCVVPDDDDDDDQDDDDDDPVGDQSLQVQQVVQCCCCVVVVDNDDGDDDQDDLPCVPDDDDFPAGDDPRGDPPRVCSNHCVPVPVVVVVVVVVVVVVVVVVVVVCVVPDDPVVVQCVVFPADPVRHTPD

pLDDT: mean 88.2, std 9.76, range [55.97, 98.06]

Radius of gyration: 24.73 Å; chains: 1; bounding box: 44×48×71 Å